Protein AF-A0A1I0WJU8-F1 (afdb_monomer_lite)

Structure (mmCIF, N/CA/C/O backbone):
data_AF-A0A1I0WJU8-F1
#
_entry.id   AF-A0A1I0WJU8-F1
#
loop_
_atom_site.group_PDB
_atom_site.id
_atom_site.type_symbol
_atom_site.label_atom_id
_atom_site.label_alt_id
_atom_site.label_comp_id
_atom_site.label_asym_id
_atom_site.label_entity_id
_atom_site.label_seq_id
_atom_site.pdbx_PDB_ins_code
_atom_site.Cartn_x
_atom_site.Cartn_y
_atom_site.Cartn_z
_atom_site.occupancy
_atom_site.B_iso_or_equiv
_atom_site.auth_seq_id
_atom_site.auth_comp_id
_atom_site.auth_asym_id
_atom_site.auth_atom_id
_atom_site.pdbx_PDB_model_num
ATOM 1 N N . MET A 1 1 ? -10.142 8.475 22.624 1.00 82.75 1 MET A N 1
ATOM 2 C CA . MET A 1 1 ? -8.923 7.630 22.507 1.00 82.75 1 MET A CA 1
ATOM 3 C C . MET A 1 1 ? -8.974 6.686 21.304 1.00 82.75 1 MET A C 1
ATOM 5 O O . MET A 1 1 ? -8.085 6.743 20.467 1.00 82.75 1 MET A O 1
ATOM 9 N N . LEU A 1 2 ? -10.010 5.857 21.173 1.00 87.25 2 LEU A N 1
ATOM 10 C CA . LEU A 1 2 ? -10.162 4.903 20.062 1.00 87.25 2 LEU A CA 1
ATOM 11 C C . LEU A 1 2 ? -10.273 5.547 18.666 1.00 87.25 2 LEU A C 1
ATOM 13 O O . LEU A 1 2 ? -9.732 4.990 17.721 1.00 87.25 2 LEU A O 1
ATOM 17 N N . ASP A 1 3 ? -10.851 6.745 18.531 1.00 90.06 3 ASP A N 1
ATOM 18 C CA . ASP A 1 3 ? -10.864 7.461 17.240 1.00 90.06 3 ASP A CA 1
ATOM 19 C C . ASP A 1 3 ? -9.453 7.774 16.724 1.00 90.06 3 ASP A C 1
ATOM 21 O O . ASP A 1 3 ? -9.172 7.622 15.539 1.00 90.06 3 ASP A O 1
ATOM 25 N N . ALA A 1 4 ? -8.527 8.124 17.622 1.00 93.25 4 ALA A N 1
ATOM 26 C CA . ALA A 1 4 ? -7.128 8.332 17.258 1.00 93.25 4 ALA A CA 1
ATOM 27 C C . ALA A 1 4 ? -6.440 7.015 16.851 1.00 93.25 4 ALA A C 1
ATOM 29 O O . ALA A 1 4 ? -5.581 7.015 15.970 1.00 93.25 4 ALA A O 1
ATOM 30 N N . LEU A 1 5 ? -6.826 5.885 17.459 1.00 93.31 5 LEU A N 1
ATOM 31 C CA . LEU A 1 5 ? -6.324 4.561 17.076 1.00 93.31 5 LEU A CA 1
ATOM 32 C C . LEU A 1 5 ? -6.845 4.140 15.699 1.00 93.31 5 LEU A C 1
ATOM 34 O O . LEU A 1 5 ? -6.060 3.671 14.878 1.00 93.31 5 LEU A O 1
ATOM 38 N N . ILE A 1 6 ? -8.137 4.347 15.431 1.00 94.56 6 ILE A N 1
ATOM 39 C CA . ILE A 1 6 ? -8.751 4.098 14.122 1.00 94.56 6 ILE A CA 1
ATOM 40 C C . ILE A 1 6 ? -8.047 4.937 13.055 1.00 94.56 6 ILE A C 1
ATOM 42 O O . ILE A 1 6 ? -7.580 4.389 12.058 1.00 94.56 6 ILE A O 1
ATOM 46 N N . GLN A 1 7 ? -7.889 6.240 13.299 1.00 97.12 7 GLN A N 1
ATOM 47 C CA . GLN A 1 7 ? -7.249 7.150 12.354 1.00 97.12 7 GLN A CA 1
ATOM 48 C C . GLN A 1 7 ? -5.806 6.736 12.041 1.00 97.12 7 GLN A C 1
ATOM 50 O O . GLN A 1 7 ? -5.432 6.625 10.875 1.00 97.12 7 GLN A O 1
ATOM 55 N N . LYS A 1 8 ? -5.017 6.403 13.068 1.00 97.06 8 LYS A N 1
ATOM 56 C CA . LYS A 1 8 ? -3.646 5.914 12.883 1.00 97.06 8 LYS A CA 1
ATOM 57 C C . LYS A 1 8 ? -3.595 4.639 12.034 1.00 97.06 8 LYS A C 1
ATOM 59 O O . LYS A 1 8 ? -2.726 4.488 11.182 1.00 97.06 8 LYS A O 1
ATOM 64 N N . ARG A 1 9 ? -4.527 3.705 12.245 1.00 97.25 9 ARG A N 1
ATOM 65 C CA . ARG A 1 9 ? -4.590 2.459 11.466 1.00 97.25 9 ARG A CA 1
ATOM 66 C C . ARG A 1 9 ? -5.005 2.701 10.017 1.00 97.25 9 ARG A C 1
ATOM 68 O O . ARG A 1 9 ? -4.484 2.027 9.133 1.00 97.25 9 ARG A O 1
ATOM 75 N N . LEU A 1 10 ? -5.889 3.666 9.763 1.00 97.69 10 LEU A N 1
ATOM 76 C CA . LEU A 1 10 ? -6.261 4.077 8.407 1.00 97.69 10 LEU A CA 1
ATOM 77 C C . LEU A 1 10 ? -5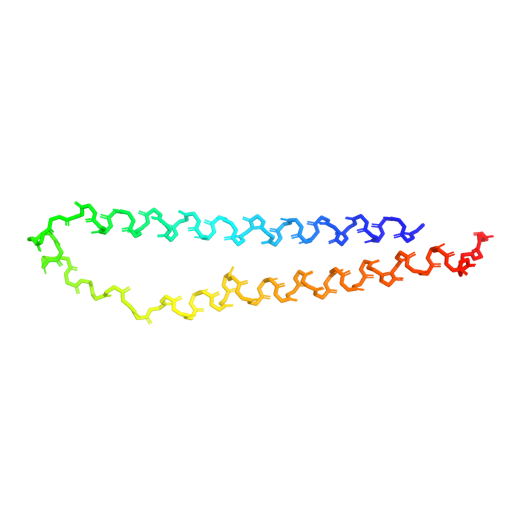.071 4.691 7.661 1.00 97.69 10 LEU A C 1
ATOM 79 O O . LEU A 1 10 ? -4.843 4.353 6.500 1.00 97.69 10 LEU A O 1
ATOM 83 N N . GLU A 1 11 ? -4.283 5.527 8.336 1.00 98.06 11 GLU A N 1
ATOM 84 C CA . GLU A 1 11 ? -3.043 6.089 7.788 1.00 98.06 11 GLU A CA 1
ATOM 85 C C . GLU A 1 11 ? -2.033 4.986 7.446 1.00 98.06 11 GLU A C 1
ATOM 87 O O . GLU A 1 11 ? -1.535 4.941 6.323 1.00 98.06 11 GLU A O 1
ATOM 92 N N . GLU A 1 12 ? -1.814 4.021 8.345 1.00 97.62 12 GLU A N 1
ATOM 93 C CA . GLU A 1 12 ? -0.933 2.873 8.082 1.00 97.62 12 GLU A CA 1
ATOM 94 C C . GLU A 1 12 ? -1.407 2.021 6.889 1.00 97.62 12 GLU A C 1
ATOM 96 O O . GLU A 1 12 ? -0.589 1.542 6.097 1.00 97.62 12 GLU A O 1
ATOM 101 N N . VAL A 1 13 ? -2.722 1.829 6.727 1.00 98.19 13 VAL A N 1
ATOM 102 C CA . VAL A 1 13 ? -3.293 1.154 5.549 1.00 98.19 13 VAL A CA 1
ATOM 103 C C . VAL A 1 13 ? -2.998 1.954 4.280 1.00 98.19 13 VAL A C 1
ATOM 105 O O . VAL A 1 13 ? -2.50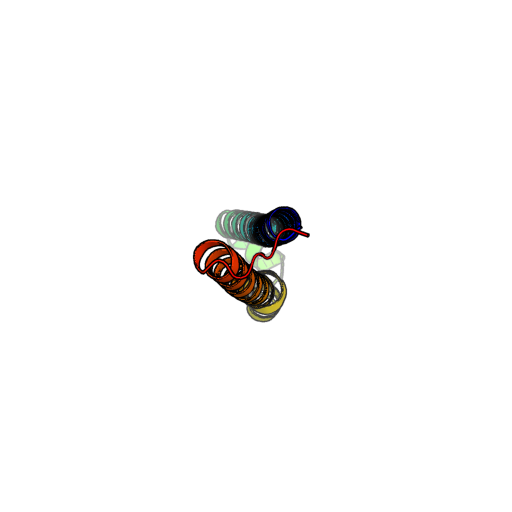7 1.381 3.306 1.00 98.19 13 VAL A O 1
ATOM 108 N N . ALA A 1 14 ? -3.238 3.266 4.295 1.00 98.19 14 ALA A N 1
ATOM 109 C CA . ALA A 1 14 ? -3.000 4.130 3.144 1.00 98.19 14 ALA A CA 1
ATOM 110 C C . ALA A 1 14 ? -1.515 4.159 2.740 1.00 98.19 14 ALA A C 1
ATOM 112 O O . ALA A 1 14 ? -1.192 4.089 1.553 1.00 98.19 14 ALA A O 1
ATOM 113 N N . GLU A 1 15 ? -0.595 4.199 3.705 1.00 98.06 15 GLU A N 1
ATOM 114 C CA . GLU A 1 15 ? 0.848 4.134 3.450 1.00 98.06 15 GLU A CA 1
ATOM 115 C C . GLU A 1 15 ? 1.260 2.827 2.764 1.00 98.06 15 GLU A C 1
ATOM 117 O O . GLU A 1 15 ? 2.032 2.839 1.795 1.00 98.06 15 GLU A O 1
ATOM 122 N N . ILE A 1 16 ? 0.722 1.698 3.237 1.00 97.81 16 ILE A N 1
ATOM 123 C CA . ILE A 1 16 ? 0.951 0.384 2.631 1.00 97.81 16 ILE A CA 1
ATOM 124 C C . ILE A 1 16 ? 0.458 0.375 1.184 1.00 97.81 16 ILE A C 1
ATOM 126 O O . ILE A 1 16 ? 1.189 -0.050 0.288 1.00 97.81 16 ILE A O 1
ATOM 130 N N . GLU A 1 17 ? -0.753 0.865 0.934 1.00 97.12 17 GLU A N 1
ATOM 131 C CA . GLU A 1 17 ? -1.334 0.886 -0.409 1.00 97.12 17 GLU A CA 1
ATOM 132 C C . GLU A 1 17 ? -0.548 1.780 -1.361 1.00 97.12 17 GLU A C 1
ATOM 134 O O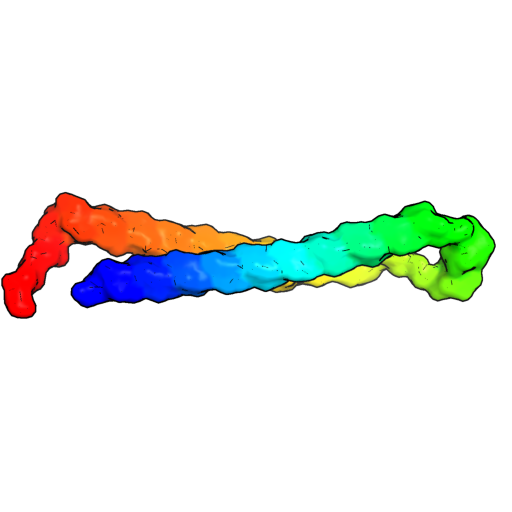 . GLU A 1 17 ? -0.262 1.384 -2.492 1.00 97.12 17 GLU A O 1
ATOM 139 N N . GLN A 1 18 ? -0.101 2.948 -0.899 1.00 97.75 18 GLN A N 1
ATOM 140 C CA . GLN A 1 18 ? 0.769 3.810 -1.690 1.00 97.75 18 GLN A CA 1
ATOM 141 C C . GLN A 1 18 ? 2.107 3.135 -2.015 1.00 97.75 18 GLN A C 1
ATOM 143 O O . GLN A 1 18 ? 2.629 3.298 -3.121 1.00 97.75 18 GLN A O 1
ATOM 148 N N . MET A 1 19 ? 2.687 2.380 -1.077 1.00 96.56 19 MET A N 1
ATOM 149 C CA . MET A 1 19 ? 3.922 1.632 -1.318 1.00 96.56 19 MET A CA 1
ATOM 150 C C . MET A 1 19 ? 3.731 0.562 -2.397 1.00 96.56 19 MET A C 1
ATOM 152 O O . MET A 1 19 ? 4.536 0.496 -3.330 1.00 96.56 19 MET A O 1
ATOM 156 N N . VAL A 1 20 ? 2.653 -0.220 -2.301 1.00 97.06 20 VAL A N 1
ATOM 157 C CA . VAL A 1 20 ? 2.278 -1.228 -3.304 1.00 97.06 20 VAL A CA 1
ATOM 158 C C . VAL A 1 20 ? 2.080 -0.566 -4.667 1.00 97.06 20 VAL A C 1
ATOM 160 O O . VAL A 1 20 ? 2.693 -0.970 -5.653 1.00 97.06 20 VAL A O 1
ATOM 163 N N . GLN A 1 21 ? 1.329 0.534 -4.716 1.00 97.00 21 GLN A N 1
ATOM 164 C CA . GLN A 1 21 ? 1.054 1.254 -5.954 1.00 97.00 21 GLN A CA 1
ATOM 165 C C . GLN A 1 21 ? 2.335 1.792 -6.615 1.00 97.00 21 GLN A C 1
ATOM 167 O O . GLN A 1 21 ? 2.473 1.763 -7.839 1.00 97.00 21 GLN A O 1
ATOM 172 N N . ARG A 1 22 ? 3.306 2.282 -5.830 1.00 96.56 22 ARG A N 1
ATOM 173 C CA . ARG A 1 22 ? 4.617 2.701 -6.358 1.00 96.56 22 ARG A CA 1
ATOM 174 C C . ARG A 1 22 ? 5.387 1.528 -6.964 1.00 96.56 22 ARG A C 1
ATOM 176 O O . ARG A 1 22 ? 6.017 1.710 -8.008 1.00 96.56 22 ARG A O 1
ATOM 183 N N . TYR A 1 23 ? 5.342 0.353 -6.333 1.00 94.88 23 TYR A N 1
ATOM 184 C CA . TYR A 1 23 ? 5.949 -0.863 -6.874 1.00 94.88 23 TYR A CA 1
ATOM 185 C C . TYR A 1 23 ? 5.302 -1.252 -8.208 1.00 94.88 23 TYR A C 1
ATOM 187 O O . TYR A 1 23 ? 6.004 -1.352 -9.212 1.00 94.88 23 TYR A O 1
ATOM 195 N N . GLU A 1 24 ? 3.976 -1.363 -8.254 1.00 93.00 24 GLU A N 1
ATOM 196 C CA . GLU A 1 24 ? 3.255 -1.781 -9.460 1.00 93.00 24 GLU A CA 1
ATOM 197 C C . GLU A 1 24 ? 3.459 -0.812 -10.629 1.00 93.00 24 GLU A C 1
ATOM 199 O O . GLU A 1 24 ? 3.721 -1.243 -11.750 1.00 93.00 24 GLU A O 1
ATOM 204 N N . ARG A 1 25 ? 3.447 0.506 -10.381 1.00 94.75 25 ARG A N 1
ATOM 205 C CA . ARG A 1 25 ? 3.755 1.502 -11.425 1.00 94.75 25 ARG A CA 1
ATOM 206 C C . ARG A 1 25 ? 5.160 1.329 -12.000 1.00 94.75 25 ARG A C 1
ATOM 208 O O . ARG A 1 25 ? 5.367 1.584 -13.185 1.00 94.75 25 ARG A O 1
ATOM 215 N N . ARG A 1 26 ? 6.143 0.963 -11.173 1.00 92.00 26 ARG A N 1
ATOM 216 C CA . ARG A 1 26 ? 7.513 0.705 -11.636 1.00 92.00 26 ARG A CA 1
ATOM 217 C C . ARG A 1 26 ? 7.558 -0.552 -12.500 1.00 92.00 26 ARG A C 1
ATOM 219 O O . ARG A 1 26 ? 8.079 -0.470 -13.607 1.00 92.00 26 ARG A O 1
ATOM 226 N N . VAL A 1 27 ? 6.941 -1.646 -12.052 1.00 89.31 27 VAL A N 1
ATOM 227 C CA . VAL A 1 27 ? 6.845 -2.895 -12.827 1.00 89.31 27 VAL A CA 1
ATOM 228 C C . VAL A 1 27 ? 6.173 -2.649 -14.179 1.00 89.31 27 VAL A C 1
ATOM 230 O O . VAL A 1 27 ? 6.730 -2.999 -15.212 1.00 89.31 27 VAL A O 1
ATOM 233 N N . GLN A 1 28 ? 5.049 -1.927 -14.210 1.00 88.94 28 GLN A N 1
ATOM 234 C CA . GLN A 1 28 ? 4.361 -1.581 -15.459 1.00 88.94 28 GLN A CA 1
ATOM 235 C C . GLN A 1 28 ? 5.243 -0.773 -16.421 1.00 88.94 28 GLN A C 1
ATOM 237 O O . GLN A 1 28 ? 5.215 -1.001 -17.630 1.00 88.94 28 GLN A O 1
ATOM 242 N N . LYS A 1 29 ? 6.042 0.175 -15.911 1.00 89.69 29 LYS A N 1
ATOM 243 C CA . LYS A 1 29 ? 6.988 0.939 -16.740 1.00 89.69 29 LYS A CA 1
ATOM 244 C C . LYS A 1 29 ? 8.096 0.050 -17.300 1.00 89.69 29 LYS A C 1
ATOM 246 O O . LYS A 1 29 ? 8.460 0.207 -18.464 1.00 89.69 29 LYS A O 1
ATOM 251 N N . GLU A 1 30 ? 8.619 -0.873 -16.499 1.00 86.06 30 GLU A N 1
ATOM 252 C CA . GLU A 1 30 ? 9.639 -1.834 -16.929 1.00 86.06 30 GLU A CA 1
ATOM 253 C C . GLU A 1 30 ? 9.094 -2.788 -17.999 1.00 86.06 30 GLU A C 1
ATOM 255 O O . GLU A 1 30 ? 9.734 -2.985 -19.034 1.00 86.06 30 GLU A O 1
ATOM 260 N N . GLU A 1 31 ? 7.874 -3.295 -17.821 1.00 84.56 31 GLU A N 1
ATOM 261 C CA . GLU A 1 31 ? 7.176 -4.116 -18.811 1.00 84.56 31 GLU A CA 1
ATOM 262 C C . GLU A 1 31 ? 6.910 -3.350 -20.111 1.00 84.56 31 GLU A C 1
ATOM 264 O O . GLU A 1 31 ? 7.170 -3.868 -21.198 1.00 84.56 31 GLU A O 1
ATOM 269 N N . GLN A 1 32 ? 6.434 -2.103 -20.036 1.00 86.00 32 GLN A N 1
ATOM 270 C CA . GLN A 1 32 ? 6.227 -1.258 -21.217 1.00 86.00 32 GLN A CA 1
ATOM 271 C C . GLN A 1 32 ? 7.541 -0.977 -21.956 1.00 86.00 32 GLN A C 1
ATOM 273 O O . GLN A 1 32 ? 7.602 -1.091 -23.185 1.00 86.00 32 GLN A O 1
ATOM 278 N N . ALA A 1 33 ? 8.614 -0.665 -21.227 1.00 83.75 33 ALA A N 1
ATOM 279 C CA . ALA A 1 33 ? 9.935 -0.473 -21.813 1.00 83.75 33 ALA A CA 1
ATOM 280 C C . ALA A 1 33 ? 10.427 -1.760 -22.492 1.00 83.75 33 ALA A C 1
ATOM 282 O O . ALA 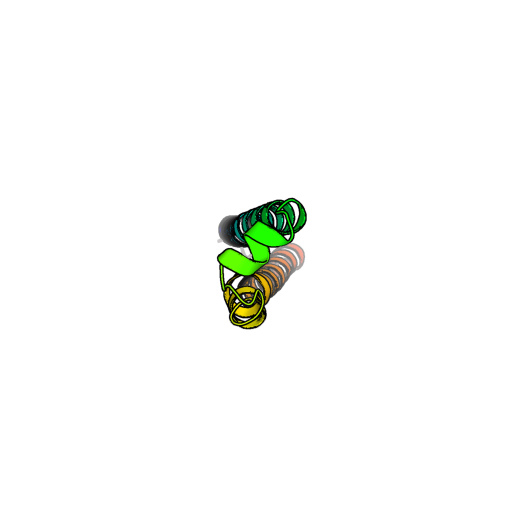A 1 33 ? 10.881 -1.722 -23.633 1.00 83.75 33 ALA A O 1
ATOM 283 N N . TYR A 1 34 ? 10.266 -2.921 -21.853 1.00 79.25 34 TYR A N 1
ATOM 284 C CA . TYR A 1 34 ? 10.627 -4.204 -22.452 1.00 79.25 34 TYR A CA 1
ATOM 285 C C . TYR A 1 34 ? 9.781 -4.525 -23.691 1.00 79.25 34 TYR A C 1
ATOM 287 O O . TYR A 1 34 ? 10.310 -4.960 -24.715 1.00 79.25 34 TYR A O 1
ATOM 295 N N . ARG A 1 35 ? 8.467 -4.280 -23.650 1.00 80.44 35 ARG A N 1
ATOM 296 C CA . ARG A 1 35 ? 7.573 -4.497 -24.796 1.00 80.44 35 ARG A CA 1
ATOM 297 C C . ARG A 1 35 ? 7.963 -3.641 -25.998 1.00 80.44 35 ARG A C 1
ATOM 299 O O . ARG A 1 35 ? 7.939 -4.158 -27.111 1.00 80.44 35 ARG A O 1
ATOM 306 N N . THR A 1 36 ? 8.367 -2.393 -25.775 1.00 83.94 36 THR A N 1
ATOM 307 C CA . THR A 1 36 ? 8.782 -1.459 -26.837 1.00 83.94 36 THR A CA 1
ATOM 308 C C . THR A 1 36 ? 10.210 -1.693 -27.352 1.00 83.94 36 THR A C 1
ATOM 310 O O . THR A 1 36 ? 10.564 -1.178 -28.412 1.00 83.94 36 THR A O 1
ATOM 313 N N . MET A 1 37 ? 11.039 -2.501 -26.674 1.00 81.31 37 MET A N 1
ATOM 314 C CA . MET A 1 37 ? 12.368 -2.866 -27.181 1.00 81.31 37 MET A CA 1
ATOM 315 C C . MET A 1 37 ? 12.297 -3.755 -28.432 1.00 81.31 37 MET A C 1
ATOM 317 O O . MET A 1 37 ? 11.565 -4.749 -28.477 1.00 81.31 37 MET A O 1
ATOM 321 N N . SER A 1 38 ? 13.147 -3.442 -29.418 1.00 81.19 38 SER A N 1
ATOM 322 C CA . SER A 1 38 ? 13.334 -4.260 -30.621 1.00 81.19 38 SER A CA 1
ATOM 323 C C . SER A 1 38 ? 13.938 -5.632 -30.298 1.00 81.19 38 SER A C 1
ATOM 325 O O . SER A 1 38 ? 14.653 -5.800 -29.305 1.00 81.19 38 SER A O 1
ATOM 327 N N . ALA A 1 39 ? 13.683 -6.619 -31.164 1.00 77.00 39 ALA A N 1
ATOM 328 C CA . ALA A 1 39 ? 14.186 -7.986 -31.006 1.00 77.00 39 ALA A CA 1
ATOM 329 C C . ALA A 1 39 ? 15.722 -8.044 -30.896 1.00 77.00 39 ALA A C 1
ATOM 331 O O . ALA A 1 39 ? 16.247 -8.763 -30.050 1.00 77.00 39 ALA A O 1
ATOM 332 N N . LEU A 1 40 ? 16.438 -7.217 -31.669 1.00 82.00 40 LEU A N 1
ATOM 333 C CA . LEU A 1 40 ? 17.899 -7.118 -31.604 1.00 82.00 40 LEU A CA 1
ATOM 334 C C . LEU A 1 40 ? 18.379 -6.602 -30.238 1.00 82.00 40 LEU A C 1
ATOM 336 O O . LEU A 1 40 ? 19.298 -7.164 -29.652 1.00 82.00 40 LEU A O 1
ATOM 340 N N . ARG A 1 41 ? 17.725 -5.572 -29.683 1.00 79.00 41 ARG A N 1
ATOM 341 C CA . ARG A 1 41 ? 18.073 -5.026 -28.361 1.00 79.00 41 ARG A CA 1
ATOM 342 C C . ARG A 1 41 ? 17.752 -6.007 -27.228 1.00 79.00 41 ARG A C 1
ATOM 344 O O . ARG A 1 41 ? 18.504 -6.068 -26.262 1.00 79.00 41 ARG A O 1
ATOM 351 N N . LYS A 1 42 ? 16.674 -6.792 -27.354 1.00 77.94 42 LYS A N 1
ATOM 352 C CA . LYS A 1 42 ? 16.337 -7.886 -26.423 1.00 77.94 42 LYS A CA 1
ATOM 353 C C . LYS A 1 42 ? 17.366 -9.013 -26.462 1.00 77.94 42 LYS A C 1
ATOM 355 O O . LYS A 1 42 ? 17.726 -9.537 -25.417 1.00 77.94 42 LYS A O 1
ATOM 360 N N . PHE A 1 43 ? 17.847 -9.361 -27.654 1.00 75.25 43 PHE A N 1
ATOM 361 C CA . PHE A 1 43 ? 18.881 -10.376 -27.829 1.00 75.25 43 PHE A CA 1
ATOM 362 C C . PHE A 1 43 ? 20.218 -9.932 -27.216 1.00 75.25 43 PHE A C 1
ATOM 364 O O . PHE A 1 43 ? 20.829 -10.682 -26.461 1.00 75.25 43 PHE A O 1
ATOM 371 N N . LEU A 1 44 ? 20.628 -8.682 -27.461 1.00 79.62 44 LEU A N 1
ATOM 372 C CA . LEU A 1 44 ? 21.876 -8.124 -26.927 1.00 79.62 44 LEU A CA 1
ATOM 373 C C . LEU A 1 44 ? 21.846 -7.873 -25.413 1.00 79.62 44 LEU A C 1
ATOM 375 O O . LEU A 1 44 ? 22.900 -7.865 -24.785 1.00 79.62 44 LEU A O 1
ATOM 379 N N . SER A 1 45 ? 20.672 -7.657 -24.807 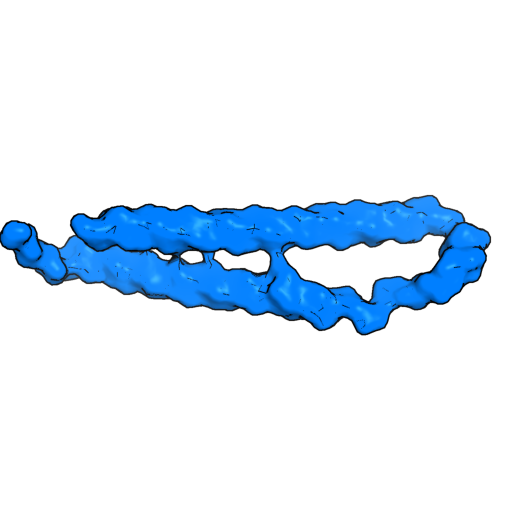1.00 72.50 45 SER A N 1
ATOM 380 C CA . SER A 1 45 ? 20.589 -7.369 -23.370 1.00 72.50 45 SER A CA 1
ATOM 381 C C . SER A 1 45 ? 20.817 -8.595 -22.482 1.00 72.50 45 SER A C 1
ATOM 383 O O . SER A 1 45 ? 21.010 -8.421 -21.280 1.00 72.50 45 SER A O 1
ATOM 385 N N . GLY A 1 46 ? 20.778 -9.819 -23.032 1.00 66.00 46 GLY A N 1
ATOM 386 C CA . GLY A 1 46 ? 21.060 -11.073 -22.314 1.00 66.00 46 GLY A CA 1
ATOM 387 C C . GLY A 1 46 ? 20.157 -11.357 -21.102 1.00 66.00 46 GLY A C 1
ATOM 388 O O . GLY A 1 46 ? 20.363 -12.337 -20.386 1.00 66.00 46 GLY A O 1
ATOM 389 N N . LYS A 1 47 ? 19.156 -10.508 -20.843 1.00 62.88 47 LYS A N 1
ATOM 390 C CA . LYS A 1 47 ? 18.361 -10.510 -19.615 1.00 62.88 47 LYS A CA 1
ATOM 391 C C . LYS A 1 47 ? 17.141 -11.409 -19.816 1.00 62.88 47 LYS A C 1
ATOM 393 O O . LYS A 1 47 ? 16.188 -11.019 -20.490 1.00 62.88 47 LYS A O 1
ATOM 398 N N . LYS A 1 48 ? 17.154 -12.618 -19.238 1.00 58.91 48 LYS A N 1
ATOM 399 C CA . LYS A 1 48 ? 15.927 -13.423 -19.110 1.00 58.91 48 LYS A CA 1
ATOM 400 C C . LYS A 1 48 ? 14.967 -12.687 -18.160 1.00 58.91 48 LYS A C 1
ATOM 402 O O . LYS A 1 48 ? 15.377 -12.378 -17.043 1.00 58.91 48 LYS A O 1
ATOM 407 N N . PRO A 1 49 ? 13.724 -12.395 -18.572 1.00 61.38 49 PRO A N 1
ATOM 408 C CA . PRO A 1 49 ? 12.851 -11.459 -17.860 1.00 61.38 49 PRO A CA 1
ATOM 409 C C . PRO A 1 49 ? 12.268 -11.956 -16.519 1.00 61.38 49 PRO A C 1
ATOM 411 O O . PRO A 1 49 ? 11.499 -11.219 -15.920 1.00 61.38 49 PRO A O 1
ATOM 414 N N . ASP A 1 50 ? 12.615 -13.149 -16.016 1.00 61.09 50 ASP A N 1
ATOM 415 C CA . ASP A 1 50 ? 11.666 -13.892 -15.163 1.00 61.09 50 ASP A CA 1
ATOM 416 C C . ASP A 1 50 ? 12.179 -14.410 -13.801 1.00 61.09 50 ASP A C 1
ATOM 418 O O . ASP A 1 50 ? 11.467 -15.122 -13.102 1.00 61.09 50 ASP A O 1
ATOM 422 N N . HIS A 1 51 ? 13.412 -14.114 -13.370 1.00 59.47 51 HIS A N 1
ATOM 423 C CA . HIS A 1 51 ? 13.968 -14.829 -12.200 1.00 59.47 51 HIS A CA 1
ATOM 424 C C . HIS A 1 51 ? 13.641 -14.271 -10.804 1.00 59.47 51 HIS A C 1
ATOM 426 O O . HIS A 1 51 ? 13.788 -15.006 -9.831 1.00 59.47 51 HIS A O 1
ATOM 432 N N . HIS A 1 52 ? 13.133 -13.041 -10.671 1.00 71.06 52 HIS A N 1
ATOM 433 C CA . HIS A 1 52 ? 12.801 -12.467 -9.352 1.00 71.06 52 HIS A CA 1
ATOM 434 C C . HIS A 1 52 ? 11.388 -11.883 -9.236 1.00 71.06 52 HIS A C 1
ATOM 436 O O . HIS A 1 52 ? 10.969 -11.541 -8.132 1.00 71.06 52 HIS A O 1
ATOM 442 N N . ALA A 1 53 ? 10.607 -11.862 -10.321 1.00 77.44 53 ALA A N 1
ATOM 443 C CA . ALA A 1 53 ? 9.303 -11.199 -10.357 1.00 77.44 53 ALA A CA 1
ATOM 444 C C . ALA A 1 53 ? 8.313 -11.754 -9.316 1.00 77.44 53 ALA A C 1
ATOM 446 O O . ALA A 1 53 ? 7.696 -10.992 -8.577 1.00 77.44 53 ALA A O 1
ATOM 447 N N . ALA A 1 54 ? 8.204 -13.080 -9.184 1.00 83.88 54 ALA A N 1
ATOM 448 C CA . ALA A 1 54 ? 7.275 -13.696 -8.232 1.00 83.88 54 ALA A CA 1
ATOM 449 C C . ALA A 1 54 ? 7.664 -13.443 -6.763 1.00 83.88 54 ALA A C 1
ATOM 451 O O . ALA A 1 54 ? 6.805 -13.175 -5.921 1.00 83.88 54 ALA A O 1
ATOM 452 N N . VAL A 1 55 ? 8.960 -13.508 -6.446 1.00 89.06 55 VAL A N 1
ATOM 453 C CA . VAL A 1 55 ? 9.467 -13.270 -5.084 1.00 89.06 55 VAL A CA 1
ATOM 454 C C . VAL A 1 55 ? 9.289 -11.804 -4.702 1.00 89.06 55 VAL A C 1
ATOM 456 O O . VAL A 1 55 ? 8.795 -11.504 -3.613 1.00 89.06 55 VAL A O 1
ATOM 459 N N . GLU A 1 56 ? 9.638 -10.898 -5.615 1.00 88.38 56 GLU A N 1
ATOM 460 C CA . GLU A 1 56 ? 9.432 -9.464 -5.442 1.00 88.38 56 GLU A CA 1
ATOM 461 C C . GLU A 1 56 ? 7.950 -9.137 -5.269 1.00 88.38 56 GLU A C 1
ATOM 463 O O . GLU A 1 56 ? 7.598 -8.429 -4.330 1.00 88.38 56 GLU A O 1
ATOM 468 N N . TYR A 1 57 ? 7.066 -9.713 -6.084 1.00 90.38 57 TYR A N 1
ATOM 469 C CA . TYR A 1 57 ? 5.625 -9.515 -5.949 1.00 90.38 57 TYR A CA 1
ATOM 470 C C . TYR A 1 57 ? 5.107 -9.976 -4.580 1.00 90.38 57 TYR A C 1
ATOM 472 O O . TYR A 1 57 ? 4.347 -9.267 -3.916 1.00 90.38 57 TYR A O 1
ATOM 480 N N . ILE A 1 58 ? 5.553 -11.138 -4.092 1.00 92.88 58 ILE A N 1
ATOM 481 C CA . ILE A 1 58 ? 5.175 -11.604 -2.752 1.00 92.88 58 I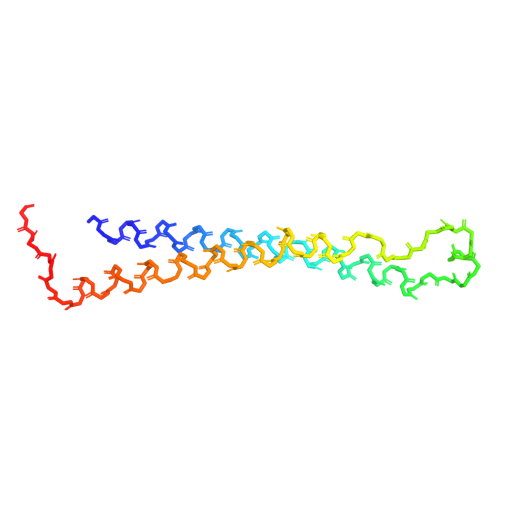LE A CA 1
ATOM 482 C C . ILE A 1 58 ? 5.627 -10.603 -1.680 1.00 92.88 58 ILE A C 1
ATOM 484 O O . ILE A 1 58 ? 4.874 -10.314 -0.747 1.00 92.88 58 ILE A O 1
ATOM 488 N N . HIS A 1 59 ? 6.848 -10.082 -1.797 1.00 94.94 59 HIS A N 1
ATOM 489 C CA . HIS A 1 59 ? 7.433 -9.193 -0.800 1.00 94.94 59 HIS A CA 1
ATOM 490 C C . HIS A 1 59 ? 6.849 -7.774 -0.833 1.00 94.94 59 HIS A C 1
ATOM 492 O O . HIS A 1 59 ? 6.570 -7.214 0.223 1.00 94.94 59 HIS A O 1
ATOM 498 N N . TYR A 1 60 ? 6.648 -7.207 -2.021 1.00 94.12 60 TYR A N 1
ATOM 499 C CA . TYR A 1 60 ? 6.250 -5.811 -2.210 1.00 94.12 60 TYR A CA 1
ATOM 500 C C . TYR A 1 60 ? 4.750 -5.608 -2.417 1.00 94.12 60 TYR A C 1
ATOM 502 O O . TYR A 1 60 ? 4.285 -4.481 -2.275 1.00 94.12 60 TYR A O 1
ATOM 510 N N . VAL A 1 61 ? 3.992 -6.667 -2.716 1.00 95.31 61 VAL A N 1
ATOM 511 C CA . VAL A 1 61 ? 2.540 -6.590 -2.942 1.00 95.31 61 VAL A CA 1
ATOM 512 C C . VAL A 1 61 ? 1.792 -7.480 -1.962 1.00 95.31 61 VAL A C 1
ATOM 514 O O . VAL A 1 61 ? 1.063 -6.979 -1.108 1.00 95.31 61 VAL A O 1
ATOM 517 N N . LYS A 1 62 ? 2.010 -8.798 -2.017 1.00 96.19 62 LYS A N 1
ATOM 518 C CA . LYS A 1 62 ? 1.180 -9.752 -1.266 1.00 96.19 62 LYS A CA 1
ATOM 519 C C . LYS A 1 62 ? 1.283 -9.563 0.250 1.00 96.19 62 LYS A C 1
ATOM 521 O O . LYS A 1 62 ? 0.269 -9.341 0.904 1.00 96.19 62 LYS A O 1
ATOM 526 N N . LYS A 1 63 ? 2.495 -9.617 0.814 1.00 96.62 63 LYS A N 1
ATOM 527 C CA . LYS A 1 63 ? 2.710 -9.461 2.264 1.00 96.62 63 LYS A CA 1
ATOM 528 C C . LYS A 1 63 ? 2.244 -8.089 2.788 1.00 96.62 63 LYS A C 1
ATOM 530 O O . LYS A 1 63 ? 1.586 -8.058 3.829 1.00 96.62 63 LYS A O 1
ATOM 535 N N . PRO A 1 64 ? 2.528 -6.961 2.106 1.00 97.25 64 PRO A N 1
ATOM 536 C CA . PRO A 1 64 ? 1.993 -5.662 2.503 1.00 97.25 64 PRO A CA 1
ATOM 537 C C . PRO A 1 64 ? 0.462 -5.619 2.485 1.00 97.25 64 PRO A C 1
ATOM 539 O O . PRO A 1 64 ? -0.134 -5.208 3.476 1.00 97.25 64 PRO A O 1
ATOM 542 N N . LEU A 1 65 ? -0.193 -6.113 1.431 1.00 97.38 65 LEU A N 1
ATOM 543 C CA . LEU A 1 65 ? -1.659 -6.141 1.373 1.00 97.38 65 LEU A CA 1
ATOM 544 C C . LEU A 1 65 ? -2.275 -7.056 2.441 1.00 97.38 65 LEU A C 1
ATOM 546 O O . LEU A 1 65 ? -3.308 -6.716 3.015 1.00 97.38 65 LEU A O 1
ATOM 550 N N . GLU A 1 66 ? -1.630 -8.175 2.776 1.00 98.00 66 GLU A N 1
ATOM 551 C CA . GLU A 1 66 ? -2.030 -9.009 3.916 1.00 98.00 66 GLU A CA 1
ATOM 552 C C . GLU A 1 66 ? -1.944 -8.238 5.243 1.00 98.00 66 GLU A C 1
ATOM 554 O O . GLU A 1 66 ? -2.842 -8.356 6.079 1.00 98.00 66 GLU A O 1
ATOM 559 N N . LYS A 1 67 ? -0.908 -7.408 5.434 1.00 97.50 67 LYS A N 1
ATOM 560 C CA . LYS A 1 67 ? -0.807 -6.508 6.594 1.00 97.50 67 LYS A CA 1
ATOM 561 C C . LYS A 1 67 ? -1.937 -5.474 6.589 1.00 97.50 67 LYS A C 1
ATOM 563 O O . LYS A 1 67 ? -2.598 -5.319 7.611 1.00 97.50 67 LYS A O 1
ATOM 568 N N . ALA A 1 68 ? -2.207 -4.824 5.456 1.00 97.94 68 ALA A N 1
ATOM 569 C CA . ALA A 1 68 ? -3.317 -3.875 5.332 1.00 97.94 68 ALA A CA 1
ATOM 570 C C . ALA A 1 68 ? -4.673 -4.527 5.646 1.00 97.94 68 ALA A C 1
ATOM 572 O O . ALA A 1 68 ? -5.505 -3.924 6.319 1.00 97.94 68 ALA A O 1
ATOM 573 N N . ARG A 1 69 ? -4.888 -5.781 5.226 1.00 98.00 69 ARG A N 1
ATOM 574 C CA . ARG A 1 69 ? -6.106 -6.532 5.562 1.00 98.00 69 ARG A CA 1
ATOM 575 C C . ARG A 1 69 ? -6.267 -6.709 7.072 1.00 98.00 69 ARG A C 1
ATOM 577 O O . ARG A 1 69 ? -7.335 -6.423 7.595 1.00 98.00 69 ARG A O 1
ATOM 584 N N . LYS A 1 70 ? -5.204 -7.105 7.778 1.00 98.06 70 LYS A N 1
ATOM 585 C CA . LYS A 1 70 ? -5.231 -7.237 9.246 1.00 98.06 70 LYS A CA 1
ATOM 586 C C . LYS A 1 70 ? -5.515 -5.906 9.945 1.00 98.06 70 LYS A C 1
ATOM 588 O O . LYS A 1 70 ? -6.303 -5.873 10.882 1.00 98.06 70 LYS A O 1
ATOM 593 N N . LEU A 1 71 ? -4.928 -4.810 9.462 1.00 97.31 71 LEU A N 1
ATOM 594 C CA . LEU A 1 71 ? -5.192 -3.469 9.997 1.00 97.31 71 LEU A CA 1
ATOM 595 C C . LEU A 1 71 ? -6.658 -3.053 9.793 1.00 97.31 71 LEU A C 1
ATOM 597 O O . LEU A 1 71 ? -7.257 -2.467 10.688 1.00 97.31 71 LEU A O 1
ATOM 601 N N . ARG A 1 72 ? -7.272 -3.408 8.657 1.00 97.38 72 ARG A N 1
ATOM 602 C CA . ARG A 1 72 ? -8.712 -3.195 8.418 1.00 97.38 72 ARG A CA 1
ATOM 603 C C . ARG A 1 72 ? -9.593 -4.014 9.353 1.00 97.38 72 ARG A C 1
ATOM 605 O O . ARG A 1 72 ? -10.588 -3.500 9.848 1.00 97.38 72 ARG A O 1
ATOM 612 N N . GLU A 1 73 ? -9.220 -5.264 9.619 1.00 97.56 73 GLU A N 1
ATOM 613 C CA . GLU A 1 73 ? -9.903 -6.097 10.616 1.00 97.56 73 GLU A CA 1
ATOM 614 C C . GLU A 1 73 ? -9.789 -5.484 12.028 1.00 97.56 73 GLU A C 1
ATOM 616 O O . GLU A 1 73 ? -10.746 -5.535 12.796 1.00 97.56 73 GLU A O 1
ATOM 621 N N . GLU A 1 74 ? -8.649 -4.872 12.379 1.00 95.12 74 GLU A N 1
ATOM 622 C CA . GLU A 1 74 ? -8.490 -4.111 13.631 1.00 95.12 74 GLU A CA 1
ATOM 623 C C . GLU A 1 74 ? -9.388 -2.872 13.681 1.00 95.12 74 GLU A C 1
ATOM 625 O O . GLU A 1 74 ? -10.071 -2.673 14.683 1.00 95.12 74 GLU A O 1
ATOM 630 N N . ILE A 1 75 ? -9.431 -2.081 12.605 1.00 96.25 75 ILE A N 1
ATOM 631 C CA . ILE A 1 75 ? -10.316 -0.913 12.498 1.00 96.25 75 ILE A CA 1
ATOM 632 C C . ILE A 1 75 ? -11.773 -1.325 12.701 1.00 96.25 75 ILE A C 1
ATOM 634 O O . ILE A 1 75 ? -12.442 -0.750 13.552 1.00 96.25 75 ILE A O 1
ATOM 638 N N . ALA A 1 76 ? -12.240 -2.364 12.002 1.00 95.31 76 ALA A N 1
ATOM 639 C CA . ALA A 1 76 ? -13.615 -2.844 12.130 1.00 95.31 76 ALA A CA 1
ATOM 640 C C . ALA A 1 76 ? -13.948 -3.275 13.571 1.00 95.31 76 ALA A C 1
ATOM 642 O O . ALA A 1 76 ? -15.048 -3.023 14.062 1.00 95.31 76 ALA A O 1
ATOM 643 N N . ARG A 1 77 ? -12.986 -3.880 14.287 1.00 93.88 77 ARG A N 1
ATOM 644 C CA . ARG A 1 77 ? -13.146 -4.188 15.716 1.00 93.88 77 ARG A CA 1
ATOM 645 C C . ARG A 1 77 ? -13.297 -2.919 16.552 1.00 93.88 77 ARG A C 1
ATOM 647 O O . ARG A 1 77 ? -14.232 -2.842 17.344 1.00 93.88 77 ARG A O 1
ATOM 654 N N . TYR A 1 78 ? -12.436 -1.924 16.361 1.00 92.62 78 TYR A N 1
ATOM 655 C CA . TYR A 1 78 ? -12.529 -0.648 17.078 1.00 92.62 78 TYR A CA 1
ATOM 656 C C . TYR A 1 78 ? -13.838 0.095 16.790 1.00 92.62 78 TYR A C 1
ATOM 658 O O . TYR A 1 78 ? -14.463 0.616 17.711 1.00 92.62 78 TYR A O 1
ATOM 666 N N . GLU A 1 79 ? -14.294 0.087 15.540 1.00 92.44 79 GLU A N 1
ATOM 667 C CA . GLU A 1 79 ? -15.585 0.657 15.153 1.00 92.44 79 GLU A CA 1
ATOM 668 C C . GLU A 1 79 ? -16.752 -0.079 15.823 1.00 92.44 79 GLU A C 1
ATOM 670 O O . GLU A 1 79 ? -17.672 0.564 16.326 1.00 92.44 79 GLU A O 1
ATOM 675 N N . SER A 1 80 ? -16.694 -1.413 15.911 1.00 92.25 80 SER A N 1
ATOM 676 C CA . SER A 1 80 ? -17.717 -2.199 16.609 1.00 92.25 80 SER A CA 1
ATOM 677 C C . SER A 1 80 ? -17.758 -1.912 18.115 1.00 92.25 80 SER A C 1
ATOM 679 O O . SER A 1 80 ? -18.840 -1.743 18.669 1.00 92.25 80 SER A O 1
ATOM 681 N N . MET A 1 81 ? -16.599 -1.768 18.773 1.00 89.44 81 MET A N 1
ATOM 682 C CA . MET A 1 81 ? -16.512 -1.382 20.191 1.00 89.44 81 MET A CA 1
ATOM 683 C C . MET A 1 81 ? -17.121 0.005 20.425 1.00 89.44 81 MET A C 1
ATOM 685 O O . MET A 1 81 ? -17.830 0.220 21.406 1.00 89.44 81 MET A O 1
ATOM 689 N N . LYS A 1 82 ? -16.907 0.931 19.480 1.00 87.12 82 LYS A N 1
ATOM 690 C CA . LYS A 1 82 ? -17.506 2.272 19.496 1.00 87.12 82 LYS A CA 1
ATOM 691 C C . LYS A 1 82 ? -19.021 2.243 19.355 1.00 87.12 82 LYS A C 1
ATOM 693 O O . LYS A 1 82 ? -19.705 2.975 20.062 1.00 87.12 82 LYS A O 1
ATOM 698 N N . GLN A 1 83 ? -19.550 1.408 18.467 1.00 84.38 83 GLN A N 1
ATOM 699 C CA . GLN A 1 83 ? -20.993 1.293 18.246 1.00 84.38 83 GLN A CA 1
ATOM 700 C C . GLN A 1 83 ? -21.718 0.557 19.379 1.00 84.38 83 GLN A C 1
ATOM 702 O O . GLN A 1 83 ? -22.844 0.917 19.708 1.00 84.38 83 GLN A O 1
ATOM 707 N N . ASN A 1 84 ? -21.076 -0.437 19.997 1.00 81.25 84 ASN A N 1
ATOM 708 C CA . ASN A 1 84 ? -21.674 -1.258 21.053 1.00 81.25 84 ASN A CA 1
ATOM 709 C C . ASN A 1 84 ? -21.666 -0.598 22.444 1.00 81.25 84 ASN A C 1
ATOM 711 O O . ASN A 1 84 ? -22.109 -1.217 23.407 1.00 81.25 84 ASN A O 1
ATOM 715 N N . GLY A 1 85 ? -21.191 0.647 22.572 1.00 65.88 85 GLY A N 1
ATOM 716 C CA . GLY A 1 85 ? -21.250 1.390 23.832 1.00 65.88 85 GLY A CA 1
ATOM 717 C C . GLY A 1 85 ? -20.269 0.914 24.909 1.00 65.88 85 GLY A C 1
ATOM 718 O O . GLY A 1 85 ? -20.416 1.307 26.061 1.00 65.88 85 GLY A O 1
ATOM 719 N N . GLU A 1 86 ? -19.228 0.147 24.562 1.00 59.31 86 GLU A N 1
ATOM 720 C CA . GLU A 1 86 ? -18.088 -0.167 25.453 1.00 59.31 86 GLU A CA 1
ATOM 721 C C . GLU A 1 86 ? -17.146 1.044 25.646 1.00 59.31 86 GLU A C 1
ATOM 723 O O . GLU A 1 86 ? -15.929 0.923 25.769 1.00 59.31 86 GLU A O 1
ATOM 728 N N . TYR A 1 87 ? -17.718 2.247 25.664 1.00 52.81 87 TYR A N 1
ATOM 729 C CA . TYR A 1 87 ? -17.054 3.480 26.051 1.00 52.81 87 TYR A CA 1
ATOM 730 C C . TYR A 1 87 ? -17.712 3.960 27.329 1.00 52.81 87 TYR A C 1
ATOM 732 O O . TYR A 1 87 ? -18.709 4.679 27.314 1.00 52.81 87 TYR A O 1
ATOM 740 N N . ILE A 1 88 ? -17.129 3.542 28.444 1.00 52.81 88 ILE A N 1
ATOM 741 C CA . ILE A 1 88 ? -17.248 4.299 29.677 1.00 52.81 88 ILE A CA 1
ATOM 742 C C . ILE A 1 88 ? -16.342 5.516 29.464 1.00 52.81 88 ILE A C 1
ATOM 744 O O . ILE A 1 88 ? -15.117 5.392 29.459 1.00 52.81 88 ILE A O 1
ATOM 748 N N . GLU A 1 89 ? -16.941 6.664 29.150 1.00 49.44 89 GLU A N 1
ATOM 749 C CA . GLU A 1 89 ? -16.268 7.946 29.339 1.00 49.44 89 GLU A CA 1
ATOM 750 C C . GLU A 1 89 ? -16.099 8.142 30.854 1.00 49.44 89 GLU A C 1
ATOM 752 O O . GLU A 1 89 ? -17.077 8.388 31.557 1.00 49.44 89 GLU A O 1
ATOM 757 N N . GLU A 1 90 ? -14.872 7.977 31.350 1.00 46.34 90 GLU A N 1
ATOM 758 C CA . GLU A 1 90 ? -14.396 8.592 32.598 1.00 46.34 90 GLU A CA 1
ATOM 759 C C . GLU A 1 90 ? -13.372 9.681 32.264 1.00 46.34 90 GLU A C 1
ATOM 761 O O . GLU A 1 90 ? -12.488 9.425 31.407 1.00 46.34 90 GLU A O 1
#

Sequence (90 aa):
MLDALIQKRLEEVAEIEQMVQRYERRVQKEEQAYRTMSALRKFLSGKKPDHHAAVEYIHYVKKPLEKARKLREEIARYESMKQNGEYIEE

Radius of gyration: 20.92 Å; chains: 1; bounding box: 44×23×64 Å

Foldseek 3Di:
DLVVVLVVLVVLLVVLVVQLVVVVVVVVVVVVVVVPDDPVRVVVVPDDPDDCVVVCCCVRPVVSVVVSVVSVVVSVVSVVCVVVPVDPDD

Secondary structure (DSSP, 8-state):
-HHHHHHHHHHHHHHHHHHHHHHHHHHHHHHHHHHHS-HHHHHHT---TTSSHHHHHIIIIIHHHHHHHHHHHHHHHHHHHHHTT-----

pLDDT: mean 86.4, std 13.24, range [46.34, 98.19]